Protein AF-A0A7C6RYB5-F1 (afdb_monomer_lite)

pLDDT: mean 78.11, std 18.79, range [30.89, 95.69]

Structure (mmCIF, N/CA/C/O backbone):
data_AF-A0A7C6RYB5-F1
#
_entry.id   AF-A0A7C6RYB5-F1
#
loop_
_atom_site.group_PDB
_atom_site.id
_atom_site.type_symbol
_atom_site.label_atom_id
_atom_site.label_alt_id
_atom_site.label_comp_id
_atom_site.label_asym_id
_atom_site.label_entity_id
_atom_site.label_seq_id
_atom_site.pdbx_PDB_ins_code
_atom_site.Cartn_x
_atom_site.Cartn_y
_atom_site.Cartn_z
_atom_site.occupancy
_atom_site.B_iso_or_equiv
_atom_site.auth_seq_id
_atom_site.auth_comp_id
_atom_site.auth_asym_id
_atom_site.auth_atom_id
_atom_site.pdbx_PDB_model_num
ATOM 1 N N . MET A 1 1 ? 25.009 -12.077 4.948 1.00 30.89 1 MET A N 1
ATOM 2 C CA . MET A 1 1 ? 23.646 -12.047 5.523 1.00 30.89 1 MET A CA 1
ATOM 3 C C . MET A 1 1 ? 23.271 -10.580 5.715 1.00 30.89 1 MET A C 1
ATOM 5 O O . MET A 1 1 ? 24.041 -9.876 6.350 1.00 30.89 1 MET A O 1
ATOM 9 N N . GLN A 1 2 ? 22.200 -10.083 5.089 1.00 34.78 2 GLN A N 1
ATOM 10 C CA . GLN A 1 2 ? 21.751 -8.686 5.232 1.00 34.78 2 GLN A CA 1
ATOM 11 C C . GLN A 1 2 ? 20.494 -8.657 6.107 1.00 34.78 2 GLN A C 1
ATOM 13 O O . GLN A 1 2 ? 19.520 -9.337 5.793 1.00 34.78 2 GLN A O 1
ATOM 18 N N . VAL A 1 3 ? 20.533 -7.894 7.200 1.00 36.97 3 VAL A N 1
ATOM 19 C CA . VAL A 1 3 ? 19.426 -7.734 8.153 1.00 36.97 3 VAL A CA 1
ATOM 20 C C . VAL A 1 3 ? 18.953 -6.286 8.076 1.00 36.97 3 VAL A C 1
ATOM 22 O O . VAL A 1 3 ? 19.712 -5.367 8.371 1.00 36.97 3 VAL A O 1
ATOM 25 N N . LEU A 1 4 ? 17.712 -6.079 7.633 1.00 40.47 4 LEU A N 1
ATOM 26 C CA . LEU A 1 4 ? 17.064 -4.769 7.627 1.00 40.47 4 LEU A CA 1
ATOM 27 C C . LEU A 1 4 ? 16.406 -4.564 8.997 1.00 40.47 4 LEU A C 1
ATOM 29 O O . LEU A 1 4 ? 15.357 -5.141 9.274 1.00 40.47 4 LEU A O 1
ATOM 33 N N . LEU A 1 5 ? 17.038 -3.771 9.861 1.00 45.19 5 LEU A N 1
ATOM 34 C CA . LEU A 1 5 ? 16.484 -3.400 11.164 1.00 45.19 5 LEU A CA 1
ATOM 35 C C . LEU A 1 5 ? 15.454 -2.280 10.973 1.00 45.19 5 LEU A C 1
ATOM 37 O O . LEU A 1 5 ? 15.789 -1.097 10.997 1.00 45.19 5 LEU A O 1
ATOM 41 N N . LEU A 1 6 ? 14.196 -2.657 10.744 1.00 49.31 6 LEU A N 1
ATOM 42 C CA . LEU A 1 6 ? 13.066 -1.743 10.897 1.00 49.31 6 LEU A CA 1
ATOM 43 C C . LEU A 1 6 ? 12.664 -1.702 12.384 1.00 49.31 6 LEU A C 1
ATOM 45 O O . LEU A 1 6 ? 12.737 -2.740 13.045 1.00 49.31 6 LEU A O 1
ATOM 49 N N . PRO A 1 7 ? 12.249 -0.543 12.930 1.00 40.84 7 PRO A N 1
ATOM 50 C CA . PRO A 1 7 ? 11.786 -0.435 14.313 1.00 40.84 7 PRO A CA 1
ATOM 51 C C . PRO A 1 7 ? 10.751 -1.521 14.637 1.00 40.84 7 PRO A C 1
ATOM 53 O O . PRO A 1 7 ? 9.803 -1.725 13.882 1.00 40.84 7 PRO A O 1
ATOM 56 N N . VAL A 1 8 ? 10.939 -2.218 15.758 1.00 46.00 8 VAL A N 1
ATOM 57 C CA . VAL A 1 8 ? 10.342 -3.527 16.112 1.00 46.00 8 VAL A CA 1
ATOM 58 C C . VAL A 1 8 ? 8.820 -3.488 16.390 1.00 46.00 8 VAL A C 1
ATOM 60 O O . VAL A 1 8 ? 8.247 -4.441 16.898 1.00 46.00 8 VAL A O 1
ATOM 63 N N . ASN A 1 9 ? 8.110 -2.433 15.984 1.00 46.25 9 ASN A N 1
ATOM 64 C CA . ASN A 1 9 ? 6.649 -2.358 16.106 1.00 46.25 9 ASN A CA 1
ATOM 65 C C . ASN A 1 9 ? 5.887 -2.889 14.872 1.00 46.25 9 ASN A C 1
ATOM 67 O O . ASN A 1 9 ? 4.664 -2.968 14.903 1.00 46.25 9 ASN A O 1
ATOM 71 N N . TYR A 1 10 ? 6.574 -3.307 13.802 1.00 48.56 10 TYR A N 1
ATOM 72 C CA . TYR A 1 10 ? 5.950 -3.803 12.561 1.00 48.56 10 TYR A CA 1
ATOM 73 C C . TYR A 1 10 ? 5.963 -5.337 12.466 1.00 48.56 10 TYR A C 1
ATOM 75 O O . TYR A 1 10 ? 6.373 -5.912 11.458 1.00 48.56 10 TYR A O 1
ATOM 83 N N . GLY A 1 11 ? 5.511 -6.008 13.532 1.00 43.22 11 GLY A N 1
ATOM 84 C CA . GLY A 1 11 ? 5.519 -7.471 13.723 1.00 43.22 11 GLY A CA 1
ATOM 85 C C . GLY A 1 11 ? 4.669 -8.302 12.749 1.00 43.22 11 GLY A C 1
ATOM 86 O O . GLY A 1 11 ? 4.448 -9.483 12.990 1.00 43.22 11 GLY A O 1
ATOM 87 N N . TYR A 1 12 ? 4.215 -7.716 11.643 1.00 46.03 12 TYR A N 1
ATOM 88 C CA . TYR A 1 12 ? 3.558 -8.423 10.546 1.00 46.03 12 TYR A CA 1
ATOM 89 C C . TYR A 1 12 ? 4.310 -8.215 9.231 1.00 46.03 12 TYR A C 1
ATOM 91 O O . TYR A 1 12 ? 3.724 -8.119 8.154 1.00 46.03 12 TYR A O 1
ATOM 99 N N . LEU A 1 13 ? 5.642 -8.140 9.289 1.00 48.31 13 LEU A N 1
ATOM 100 C CA . LEU A 1 13 ? 6.441 -8.350 8.095 1.00 48.31 13 LEU A CA 1
ATOM 101 C C . LEU A 1 13 ? 6.401 -9.844 7.731 1.00 48.31 13 LEU A C 1
ATOM 103 O O . LEU A 1 13 ? 7.348 -10.592 7.935 1.00 48.31 13 LEU A O 1
ATOM 107 N N . VAL A 1 14 ? 5.308 -10.200 7.046 1.00 50.41 14 VAL A N 1
ATOM 108 C CA . VAL A 1 14 ? 5.426 -10.824 5.730 1.00 50.41 14 VAL A CA 1
ATOM 109 C C . VAL A 1 14 ? 5.710 -12.338 5.772 1.00 50.41 14 VAL A C 1
ATOM 111 O O . VAL A 1 14 ? 6.819 -12.803 5.526 1.00 50.41 14 VAL A O 1
ATOM 114 N N . HIS A 1 15 ? 4.658 -13.135 5.992 1.00 48.75 15 HIS A N 1
ATOM 115 C CA . HIS A 1 15 ? 4.715 -14.593 5.799 1.00 48.75 15 HIS A CA 1
ATOM 116 C C . HIS A 1 15 ? 4.898 -14.983 4.309 1.00 48.75 15 HIS A C 1
ATOM 118 O O . HIS A 1 15 ? 5.425 -16.054 4.031 1.00 48.75 15 HIS A O 1
ATOM 124 N N . ASP A 1 16 ? 4.543 -14.112 3.345 1.00 58.06 16 ASP A N 1
ATOM 125 C CA . ASP A 1 16 ? 4.554 -14.449 1.899 1.00 58.06 16 ASP A CA 1
ATOM 126 C C . ASP A 1 16 ? 5.327 -13.466 0.981 1.00 58.06 16 ASP A C 1
ATOM 128 O O . ASP A 1 16 ? 5.240 -13.485 -0.243 1.00 58.06 16 ASP A O 1
ATOM 132 N N . LYS A 1 17 ? 6.115 -12.540 1.541 1.00 71.88 17 LYS A N 1
ATOM 133 C CA . LYS A 1 17 ? 6.891 -11.517 0.775 1.00 71.88 17 LYS A CA 1
ATOM 134 C C . LYS A 1 17 ? 6.075 -10.582 -0.118 1.00 71.88 17 LYS A C 1
ATOM 136 O O . LYS A 1 17 ? 6.665 -9.666 -0.694 1.00 71.88 17 LYS A O 1
ATOM 141 N N . SER A 1 18 ? 4.756 -10.746 -0.163 1.00 82.44 18 SER A N 1
ATOM 142 C CA . SER A 1 18 ? 3.835 -9.960 -0.965 1.00 82.44 18 SER A CA 1
ATOM 143 C C . SER A 1 18 ? 3.127 -8.876 -0.158 1.00 82.44 18 SER A C 1
ATOM 145 O O . SER A 1 18 ? 2.653 -9.143 0.946 1.00 82.44 18 SER A O 1
ATOM 147 N N . LEU A 1 19 ? 2.998 -7.681 -0.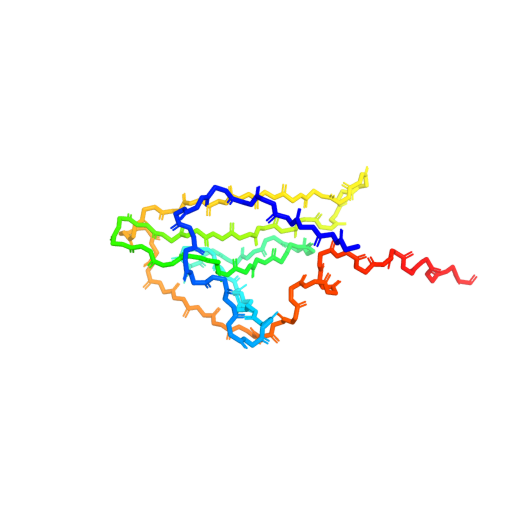733 1.00 87.81 19 LEU A N 1
ATOM 148 C CA . LEU A 1 19 ? 2.179 -6.598 -0.193 1.00 87.81 19 LEU A CA 1
ATOM 149 C C . LEU A 1 19 ? 1.059 -6.225 -1.173 1.00 87.81 19 LEU A C 1
ATOM 151 O O . LEU A 1 19 ? 1.295 -6.222 -2.385 1.00 87.81 19 LEU A O 1
ATOM 155 N N . PRO A 1 20 ? -0.141 -5.890 -0.669 1.00 92.00 20 PRO A N 1
ATOM 156 C CA . PRO A 1 20 ? -1.247 -5.435 -1.501 1.00 92.00 20 PRO A CA 1
ATOM 157 C C . PRO A 1 20 ? -0.943 -4.054 -2.093 1.00 92.00 20 PRO A C 1
ATOM 159 O O . PRO A 1 20 ? -0.726 -3.083 -1.363 1.00 92.00 20 PRO A O 1
ATOM 162 N N . ARG A 1 21 ? -0.941 -3.965 -3.423 1.00 94.12 21 ARG A N 1
ATOM 163 C CA . ARG A 1 21 ? -0.889 -2.709 -4.175 1.00 94.12 21 ARG A CA 1
ATOM 164 C C . ARG A 1 21 ? -2.279 -2.091 -4.209 1.00 94.12 21 ARG A C 1
ATOM 166 O O . ARG A 1 21 ? -3.248 -2.798 -4.476 1.00 94.12 21 ARG A O 1
ATOM 173 N N . VAL A 1 22 ? -2.377 -0.788 -3.969 1.00 95.19 22 VAL A N 1
ATOM 174 C CA . VAL A 1 22 ? -3.660 -0.077 -3.887 1.00 95.19 22 VAL A CA 1
ATOM 175 C C . VAL A 1 22 ? -3.836 0.933 -5.019 1.00 95.19 22 VAL A C 1
ATOM 177 O O . VAL A 1 22 ? -2.861 1.502 -5.510 1.00 95.19 22 VAL A O 1
ATOM 180 N N . ALA A 1 23 ? -5.085 1.160 -5.435 1.00 95.38 23 ALA A N 1
ATOM 181 C CA . ALA A 1 23 ? -5.434 2.157 -6.458 1.00 95.38 23 ALA A CA 1
ATOM 182 C C . ALA A 1 23 ? -5.442 3.605 -5.927 1.00 95.38 23 ALA A C 1
ATOM 184 O O . ALA A 1 23 ? -5.352 4.562 -6.698 1.00 95.38 23 ALA A O 1
ATOM 185 N N . SER A 1 24 ? -5.583 3.762 -4.611 1.00 9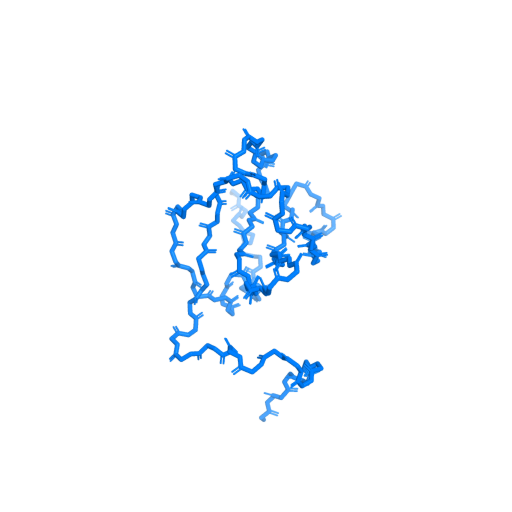5.69 24 SER A N 1
ATOM 186 C CA . SER A 1 24 ? -5.805 5.026 -3.911 1.00 95.69 24 SER A CA 1
ATOM 187 C C . SER A 1 24 ? -5.379 4.888 -2.444 1.00 95.69 24 SER A C 1
ATOM 189 O O . SER A 1 24 ? -5.335 3.773 -1.921 1.00 95.69 24 SER A O 1
ATOM 191 N N . LEU A 1 25 ? -5.054 6.007 -1.785 1.00 95.06 25 LEU A N 1
ATOM 192 C CA . LEU A 1 25 ? -4.709 6.028 -0.355 1.00 95.06 25 LEU A CA 1
ATOM 193 C C . LEU A 1 25 ? -5.938 6.254 0.543 1.00 95.06 25 LEU A C 1
ATOM 195 O O . LEU A 1 25 ? -6.051 5.639 1.602 1.00 95.06 25 LEU A O 1
ATOM 199 N N . ASP A 1 26 ? -6.844 7.134 0.118 1.00 93.38 26 ASP A N 1
ATOM 200 C CA . ASP A 1 26 ? -8.077 7.526 0.818 1.00 93.38 26 ASP A CA 1
ATOM 201 C C . ASP A 1 26 ? -9.306 6.721 0.345 1.00 93.38 26 ASP A C 1
ATOM 203 O O . ASP A 1 26 ? -10.351 6.717 0.999 1.00 93.38 26 ASP A O 1
ATOM 207 N N . GLY A 1 27 ? -9.186 6.020 -0.785 1.00 90.94 27 GLY A N 1
ATOM 208 C CA . GLY A 1 27 ? -10.266 5.269 -1.423 1.00 90.94 27 GLY A CA 1
ATOM 209 C C . GLY A 1 27 ? -11.135 6.097 -2.369 1.00 90.94 27 GLY A C 1
ATOM 210 O O . GLY A 1 27 ? -12.138 5.582 -2.862 1.00 90.94 27 GLY A O 1
ATOM 211 N N . SER A 1 28 ? -10.775 7.359 -2.616 1.00 90.50 28 SER A N 1
ATOM 212 C CA . SER A 1 28 ? -11.496 8.259 -3.527 1.00 90.50 28 SER A CA 1
ATOM 213 C C . SER A 1 28 ? -10.596 8.888 -4.579 1.00 90.50 28 SER A C 1
ATOM 215 O O . SER A 1 28 ? -10.973 8.958 -5.747 1.00 90.50 28 SER A O 1
ATOM 217 N N . THR A 1 29 ? -9.408 9.334 -4.183 1.00 92.88 29 THR A N 1
ATOM 218 C CA . THR A 1 29 ? -8.478 10.026 -5.068 1.00 92.88 29 THR A CA 1
ATOM 219 C C . THR A 1 29 ? -7.523 9.004 -5.683 1.00 92.88 29 THR A C 1
ATOM 221 O O . THR A 1 29 ? -6.777 8.356 -4.937 1.00 92.88 29 THR A O 1
ATOM 224 N N . PRO A 1 30 ? -7.522 8.812 -7.015 1.00 94.06 30 PRO A N 1
ATOM 225 C CA . PRO A 1 30 ? -6.591 7.894 -7.657 1.00 94.06 30 PRO A CA 1
ATOM 226 C C . PRO A 1 30 ? -5.150 8.392 -7.505 1.00 94.06 30 PRO A C 1
ATOM 228 O O . PRO A 1 30 ? -4.890 9.597 -7.448 1.00 94.06 30 PRO A O 1
ATOM 231 N N . LEU A 1 31 ? -4.197 7.460 -7.450 1.00 93.38 31 LEU A N 1
ATOM 232 C CA . LEU A 1 31 ? -2.776 7.808 -7.412 1.00 93.38 31 LEU A CA 1
ATOM 233 C C . LEU A 1 31 ? -2.361 8.576 -8.676 1.00 93.38 31 LEU A C 1
ATOM 235 O O . LEU A 1 31 ? -2.829 8.294 -9.780 1.00 93.38 31 LEU A O 1
ATOM 239 N N . ALA A 1 32 ? -1.432 9.521 -8.517 1.00 91.62 32 ALA A N 1
ATOM 240 C CA . ALA A 1 32 ? -0.864 10.247 -9.647 1.00 91.62 32 ALA A CA 1
ATOM 241 C C . ALA A 1 32 ? -0.188 9.281 -10.647 1.00 91.62 32 ALA A C 1
ATOM 243 O O . ALA A 1 32 ? 0.390 8.271 -10.226 1.00 91.62 32 ALA A O 1
ATOM 244 N N . PRO A 1 33 ? -0.188 9.583 -11.960 1.00 89.31 33 PRO A N 1
ATOM 245 C CA . PRO A 1 33 ? 0.449 8.729 -12.958 1.00 89.31 33 PRO A CA 1
ATOM 246 C C . PRO A 1 33 ? 1.907 8.404 -12.605 1.00 89.31 33 PRO A C 1
ATOM 248 O O . PRO A 1 33 ? 2.659 9.259 -12.146 1.00 89.31 33 PRO A O 1
ATOM 251 N N . GLY A 1 34 ? 2.321 7.150 -12.791 1.00 89.38 34 GLY A N 1
ATOM 252 C CA . GLY A 1 34 ? 3.676 6.704 -12.436 1.00 89.38 34 GLY A CA 1
ATOM 253 C C . GLY A 1 34 ? 3.952 6.601 -10.928 1.00 89.38 34 GLY A C 1
ATOM 254 O O . GLY A 1 34 ? 5.100 6.359 -10.540 1.00 89.38 34 GLY A O 1
ATOM 255 N N . THR A 1 35 ? 2.924 6.758 -10.089 1.00 91.94 35 THR A N 1
ATOM 256 C CA . THR A 1 35 ? 2.978 6.479 -8.653 1.00 91.94 35 THR A CA 1
ATOM 257 C C . THR A 1 35 ? 2.340 5.129 -8.355 1.00 91.94 35 THR A C 1
ATOM 259 O O . THR A 1 35 ? 1.267 4.803 -8.853 1.00 91.94 35 THR A O 1
ATOM 262 N N . GLU A 1 36 ? 3.006 4.343 -7.521 1.00 94.12 36 GLU A N 1
ATOM 263 C CA . GLU A 1 36 ? 2.505 3.076 -6.997 1.00 94.12 36 GLU A CA 1
ATOM 264 C C . GLU A 1 36 ? 2.462 3.165 -5.473 1.00 94.12 36 GLU A C 1
ATOM 266 O O . GLU A 1 36 ? 3.333 3.794 -4.866 1.00 94.12 36 GLU A O 1
ATOM 271 N N . ALA A 1 37 ? 1.473 2.527 -4.852 1.00 94.31 37 ALA A N 1
ATOM 272 C CA . ALA A 1 37 ? 1.389 2.451 -3.404 1.00 94.31 37 ALA A CA 1
ATOM 273 C C . ALA A 1 37 ? 1.054 1.037 -2.934 1.00 94.31 37 ALA A C 1
ATOM 275 O O . ALA A 1 37 ? 0.281 0.326 -3.577 1.00 94.31 37 ALA A O 1
ATOM 276 N N . TRP A 1 38 ? 1.615 0.657 -1.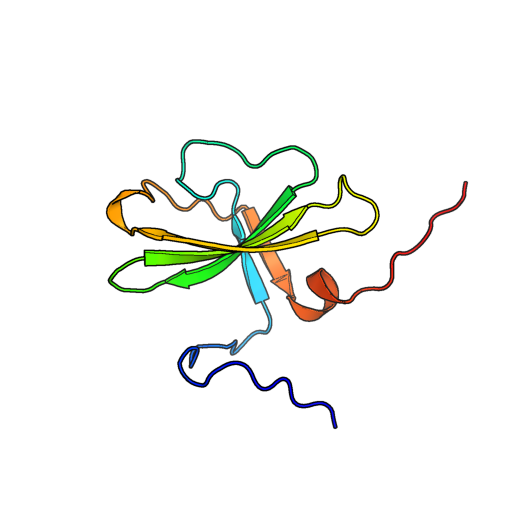789 1.00 93.81 38 TRP A N 1
ATOM 277 C CA . TRP A 1 38 ? 1.363 -0.615 -1.120 1.00 93.81 38 TRP A CA 1
ATOM 278 C C . TRP A 1 38 ? 0.919 -0.368 0.313 1.00 93.81 38 TRP A C 1
ATOM 280 O O . TRP A 1 38 ? 1.567 0.401 1.022 1.00 93.81 38 TRP A O 1
ATOM 290 N N . LEU A 1 39 ? -0.148 -1.030 0.757 1.00 91.81 39 LEU A N 1
ATOM 291 C CA . LEU A 1 39 ? -0.553 -1.007 2.163 1.00 91.81 39 LEU A CA 1
ATOM 292 C C . LEU A 1 39 ? 0.404 -1.902 2.960 1.00 91.81 39 LEU A C 1
ATOM 294 O O . LEU A 1 39 ? 0.508 -3.100 2.697 1.00 91.81 39 LEU A O 1
ATOM 298 N N . ILE A 1 40 ? 1.120 -1.305 3.914 1.00 87.94 40 ILE A N 1
ATOM 299 C CA . ILE A 1 40 ? 2.159 -1.990 4.698 1.00 87.94 40 ILE A CA 1
ATOM 300 C C . ILE A 1 40 ? 1.765 -2.187 6.162 1.00 87.94 40 ILE A C 1
ATOM 302 O O . ILE A 1 40 ? 2.365 -3.006 6.854 1.00 87.94 40 ILE A O 1
ATOM 306 N N . TRP A 1 41 ? 0.773 -1.431 6.638 1.00 86.44 41 TRP A N 1
ATOM 307 C CA . TRP A 1 41 ? 0.274 -1.525 8.003 1.00 86.44 41 TRP A CA 1
ATOM 308 C C . TRP A 1 41 ? -1.184 -1.081 8.091 1.00 86.44 41 TRP A C 1
ATOM 310 O O . TRP A 1 41 ? -1.547 -0.018 7.587 1.00 86.44 41 TRP A O 1
ATOM 320 N N . GLN A 1 42 ? -1.992 -1.871 8.795 1.00 87.06 42 GLN A N 1
ATOM 321 C CA . GLN A 1 42 ? -3.364 -1.541 9.161 1.00 87.06 42 GLN A CA 1
ATOM 322 C C . GLN A 1 42 ? -3.468 -1.513 10.686 1.00 87.06 42 GLN A C 1
ATOM 324 O O . GLN A 1 42 ? -3.597 -2.545 11.340 1.00 87.06 42 GLN A O 1
ATOM 329 N N . GLY A 1 43 ? -3.398 -0.313 11.251 1.00 83.56 43 GLY A N 1
ATOM 330 C CA . GLY A 1 43 ? -3.546 -0.080 12.678 1.00 83.56 43 GLY A CA 1
ATOM 331 C C . GLY A 1 43 ? -4.979 0.266 13.072 1.00 83.56 43 GLY A C 1
ATOM 332 O O . GLY A 1 43 ? -5.862 0.495 12.237 1.00 83.56 43 GLY A O 1
ATOM 333 N N . LYS A 1 44 ? -5.195 0.353 14.386 1.00 85.19 44 LYS A N 1
ATOM 334 C CA . LYS A 1 44 ? -6.437 0.889 14.954 1.00 85.19 44 LYS A CA 1
ATOM 335 C C . LYS A 1 44 ? -6.622 2.368 14.595 1.00 85.19 44 LYS A C 1
ATOM 337 O O . LYS A 1 44 ? -7.702 2.752 14.168 1.00 85.19 44 LYS A O 1
ATOM 342 N N . GLU A 1 45 ? -5.547 3.146 14.698 1.00 86.56 45 GLU A N 1
ATOM 343 C CA . GLU A 1 45 ? -5.572 4.605 14.522 1.00 86.56 45 GLU A CA 1
ATOM 344 C C . GLU A 1 45 ? -5.338 5.054 13.071 1.00 86.56 45 GLU A C 1
ATOM 346 O O . GLU A 1 45 ? -5.699 6.166 12.692 1.00 86.56 45 GLU A O 1
ATOM 351 N N . GLY A 1 46 ? -4.757 4.202 12.223 1.00 89.75 46 GLY A N 1
ATOM 352 C CA . GLY A 1 46 ? -4.419 4.606 10.863 1.00 89.75 46 GLY A CA 1
ATOM 353 C C . GLY A 1 46 ? -3.920 3.491 9.959 1.00 89.75 46 GLY A C 1
ATOM 354 O O . GLY A 1 46 ? -3.617 2.379 10.397 1.00 89.75 46 GLY A O 1
ATOM 355 N N . MET A 1 47 ? -3.838 3.828 8.677 1.00 92.50 47 MET A N 1
ATOM 356 C CA . MET A 1 47 ? -3.322 2.992 7.599 1.00 92.50 47 MET A CA 1
ATOM 357 C C . MET A 1 47 ? -2.004 3.581 7.115 1.00 92.50 47 MET A C 1
ATOM 359 O O . MET A 1 47 ? -1.949 4.771 6.805 1.00 92.50 47 MET A O 1
ATOM 363 N N . THR A 1 48 ? -0.956 2.766 7.016 1.00 91.38 48 THR A N 1
ATOM 364 C CA . THR A 1 48 ? 0.332 3.208 6.471 1.00 91.38 48 THR A CA 1
ATOM 365 C C . THR A 1 48 ? 0.592 2.554 5.131 1.00 91.38 48 THR A C 1
ATOM 367 O O . THR A 1 48 ? 0.511 1.332 4.978 1.00 91.38 48 THR A O 1
ATOM 370 N N . TYR A 1 49 ? 0.977 3.388 4.177 1.00 92.56 49 TYR A N 1
ATOM 371 C CA . TYR A 1 49 ? 1.296 3.016 2.818 1.00 92.56 49 TYR A CA 1
ATOM 372 C C . TYR A 1 49 ? 2.752 3.337 2.510 1.00 92.56 49 TYR A C 1
ATOM 374 O O . TYR A 1 49 ? 3.278 4.382 2.893 1.00 92.56 49 TYR A O 1
ATOM 382 N N . LEU A 1 50 ? 3.392 2.452 1.762 1.00 91.25 50 LEU A N 1
ATOM 383 C CA . LEU A 1 50 ? 4.632 2.743 1.068 1.00 91.25 50 LEU A CA 1
ATOM 384 C C . LEU A 1 50 ? 4.273 3.284 -0.309 1.00 91.25 50 LEU A C 1
ATOM 386 O O . LEU A 1 50 ? 3.659 2.573 -1.097 1.00 91.25 50 LEU A O 1
ATOM 390 N N . VAL A 1 51 ? 4.678 4.512 -0.604 1.00 92.19 51 VAL A N 1
ATOM 391 C CA . VAL A 1 51 ? 4.424 5.176 -1.882 1.00 92.19 51 VAL A CA 1
ATOM 392 C C . VAL A 1 51 ? 5.734 5.296 -2.646 1.00 92.19 51 VAL A C 1
ATOM 394 O O . VAL A 1 51 ? 6.760 5.703 -2.099 1.00 92.19 51 VAL A O 1
ATOM 397 N N . ARG A 1 52 ? 5.713 4.936 -3.928 1.00 90.62 52 ARG A N 1
ATOM 398 C CA . ARG A 1 52 ? 6.842 5.079 -4.845 1.00 90.62 52 ARG A CA 1
ATOM 399 C C . ARG A 1 52 ? 6.423 5.927 -6.029 1.00 90.62 52 ARG A C 1
ATOM 401 O O . ARG A 1 52 ? 5.571 5.512 -6.806 1.00 90.62 52 ARG A O 1
ATOM 408 N N . ASN A 1 53 ? 7.091 7.058 -6.213 1.00 89.75 53 ASN A N 1
ATOM 409 C CA . ASN A 1 53 ? 6.921 7.890 -7.395 1.00 89.75 53 ASN A CA 1
ATOM 410 C C . ASN A 1 53 ? 8.085 7.641 -8.369 1.00 89.75 53 ASN A C 1
ATOM 412 O O . ASN A 1 53 ? 9.260 7.809 -8.025 1.00 89.75 53 ASN A O 1
ATOM 416 N N . ARG A 1 54 ? 7.758 7.204 -9.590 1.00 83.25 54 ARG A N 1
ATOM 417 C CA . ARG A 1 54 ? 8.733 6.925 -10.655 1.00 83.25 54 ARG A CA 1
ATOM 418 C C . ARG A 1 54 ? 8.909 8.073 -11.653 1.00 83.25 54 ARG A C 1
ATOM 420 O O . ARG A 1 54 ? 9.806 7.973 -12.483 1.00 83.25 54 ARG A O 1
ATOM 427 N N . GLN A 1 55 ? 8.106 9.137 -11.581 1.00 79.12 55 GLN A N 1
ATOM 428 C CA . GLN A 1 55 ? 8.210 10.288 -12.488 1.00 79.12 55 GLN A CA 1
ATOM 429 C C . GLN A 1 55 ? 9.464 11.144 -12.230 1.00 79.12 55 GLN A C 1
ATOM 431 O O . GLN A 1 55 ? 9.919 11.839 -13.132 1.00 79.12 55 GLN A O 1
ATOM 436 N N . GLY A 1 56 ? 10.063 11.067 -11.036 1.00 66.31 56 GLY A N 1
ATOM 437 C CA . GLY A 1 56 ? 11.330 11.733 -10.714 1.00 66.31 56 GLY A CA 1
ATOM 438 C C . GLY A 1 56 ? 12.570 10.885 -11.027 1.00 66.31 56 GLY A C 1
ATOM 439 O O . GLY A 1 56 ? 12.576 9.660 -10.862 1.00 66.31 56 GLY A O 1
ATOM 440 N N . SER A 1 57 ? 13.667 11.537 -11.430 1.00 68.25 57 SER A N 1
ATOM 441 C CA . SER A 1 57 ? 15.009 10.944 -11.381 1.00 68.25 57 SER A CA 1
ATOM 442 C C . SER A 1 57 ? 15.840 11.657 -10.307 1.00 68.25 57 SER A C 1
ATOM 444 O O . SER A 1 57 ? 16.194 12.814 -10.517 1.00 68.25 57 SER A O 1
ATOM 446 N N . PRO A 1 58 ? 16.171 11.001 -9.177 1.00 74.12 58 PRO A N 1
ATOM 447 C CA . PRO A 1 58 ? 15.894 9.604 -8.828 1.00 74.12 58 PRO A CA 1
ATOM 448 C C . PRO A 1 58 ? 14.429 9.350 -8.432 1.00 74.12 58 PRO A C 1
ATOM 450 O O . PRO A 1 58 ? 13.710 10.257 -8.026 1.00 74.12 58 PRO A O 1
ATOM 453 N N . ALA A 1 59 ? 13.996 8.090 -8.539 1.00 76.19 59 ALA A N 1
ATOM 454 C CA . ALA A 1 59 ? 12.673 7.684 -8.071 1.00 76.19 59 ALA A CA 1
ATOM 455 C C . ALA A 1 59 ? 12.602 7.858 -6.549 1.00 76.19 59 ALA A C 1
ATOM 457 O O . ALA A 1 59 ? 13.507 7.409 -5.840 1.00 76.19 59 ALA A O 1
ATOM 458 N N . THR A 1 60 ? 11.530 8.467 -6.053 1.00 85.75 60 THR A N 1
ATOM 459 C CA . THR A 1 60 ? 11.358 8.737 -4.625 1.00 85.75 60 THR A CA 1
ATOM 460 C C . THR A 1 60 ? 10.481 7.677 -3.972 1.00 85.75 60 THR A C 1
ATOM 462 O O . THR A 1 60 ? 9.641 7.036 -4.614 1.00 85.75 60 THR A O 1
ATOM 465 N N . LYS A 1 61 ? 10.725 7.453 -2.681 1.00 88.00 61 LYS A N 1
ATOM 466 C CA . LYS A 1 61 ? 9.960 6.540 -1.833 1.00 88.00 61 LYS A CA 1
ATOM 467 C C . LYS A 1 61 ? 9.579 7.283 -0.561 1.00 88.00 61 LYS A C 1
ATOM 469 O O . LYS A 1 61 ? 10.432 7.952 0.018 1.00 88.00 61 LYS A O 1
ATOM 474 N N . SER A 1 62 ? 8.338 7.146 -0.125 1.00 89.06 62 SER A N 1
ATOM 475 C CA . SER A 1 62 ? 7.844 7.741 1.115 1.00 89.06 62 SER A CA 1
ATOM 476 C C . SER A 1 62 ? 6.931 6.771 1.856 1.00 89.06 62 SER A C 1
ATOM 478 O O . SER A 1 62 ? 6.312 5.891 1.259 1.00 89.06 62 SER A O 1
ATOM 480 N N . LEU A 1 63 ? 6.869 6.929 3.177 1.00 90.62 63 LEU A N 1
ATOM 481 C CA . LEU A 1 63 ? 5.851 6.303 4.009 1.00 90.62 63 LEU A CA 1
ATOM 482 C C . LEU A 1 63 ? 4.779 7.346 4.297 1.00 90.62 63 LEU A C 1
ATOM 484 O O . LEU A 1 63 ? 5.092 8.440 4.761 1.00 90.62 63 LEU A O 1
ATOM 488 N N . VAL A 1 64 ? 3.531 7.008 3.999 1.00 91.81 64 VAL A N 1
ATOM 489 C CA . VAL A 1 64 ? 2.380 7.885 4.202 1.00 91.81 64 VAL A CA 1
ATOM 490 C C . VAL A 1 64 ? 1.419 7.183 5.140 1.00 91.81 64 VAL A C 1
ATOM 492 O O . VAL A 1 64 ? 0.935 6.100 4.823 1.00 91.81 64 VAL A O 1
ATOM 495 N N . THR A 1 65 ? 1.140 7.796 6.286 1.00 92.56 65 THR A N 1
ATOM 496 C CA . THR A 1 65 ? 0.128 7.308 7.223 1.00 92.56 65 THR A CA 1
ATOM 497 C C . THR A 1 65 ? -1.087 8.211 7.146 1.00 92.56 65 THR A C 1
ATOM 499 O O . THR A 1 65 ? -0.967 9.418 7.341 1.00 92.56 65 THR A O 1
ATOM 502 N N . LEU A 1 66 ? -2.245 7.616 6.885 1.00 94.38 66 LEU A N 1
ATOM 503 C CA . LEU A 1 66 ? -3.530 8.292 6.969 1.00 94.38 66 LEU A CA 1
ATOM 504 C C . LEU A 1 66 ? -4.268 7.836 8.231 1.00 94.38 66 LEU A C 1
ATOM 506 O O . LEU A 1 66 ? -4.279 6.633 8.520 1.00 94.38 66 LEU A O 1
ATOM 510 N N . PRO A 1 67 ? -4.901 8.761 8.971 1.00 95.12 67 PRO A N 1
ATOM 511 C CA . PRO A 1 67 ? -5.896 8.426 9.978 1.00 95.12 67 PRO A CA 1
ATOM 512 C C . PRO A 1 67 ? -6.969 7.487 9.419 1.00 95.12 67 PRO A C 1
ATOM 514 O O . PRO A 1 67 ? -7.340 7.564 8.244 1.00 95.12 67 PRO A O 1
ATOM 517 N N . ARG A 1 68 ? -7.453 6.557 10.246 1.00 90.06 68 ARG A N 1
ATOM 518 C CA . ARG A 1 68 ? -8.352 5.487 9.786 1.00 90.06 68 ARG A CA 1
ATOM 519 C C . ARG A 1 68 ? -9.680 6.014 9.233 1.00 90.06 68 ARG A C 1
ATOM 521 O O . ARG A 1 68 ? -10.226 5.418 8.313 1.00 90.06 68 ARG A O 1
ATOM 528 N N . ASP A 1 69 ? -10.175 7.119 9.772 1.00 93.44 69 ASP A N 1
ATOM 529 C CA . ASP A 1 69 ? -11.392 7.814 9.341 1.00 93.44 69 ASP A CA 1
ATOM 530 C C . ASP A 1 69 ? -11.254 8.509 7.974 1.00 93.44 69 ASP A C 1
ATOM 532 O O . ASP A 1 69 ? -12.253 8.743 7.295 1.00 93.44 69 ASP A O 1
ATOM 536 N N . GLN A 1 70 ? -10.027 8.785 7.530 1.00 93.88 70 GLN A N 1
ATOM 537 C CA . GLN A 1 70 ? -9.749 9.354 6.208 1.00 93.88 70 GLN A CA 1
ATOM 538 C C . GLN A 1 70 ? -9.679 8.292 5.104 1.00 93.88 70 GLN A C 1
ATOM 540 O O . GLN A 1 70 ? -9.710 8.634 3.922 1.00 93.88 70 GLN A O 1
ATOM 545 N N . VAL A 1 71 ? -9.610 7.007 5.464 1.00 92.25 71 VAL A N 1
ATOM 546 C CA . VAL A 1 71 ? -9.587 5.896 4.507 1.00 92.25 71 VAL A CA 1
ATOM 547 C C . VAL A 1 71 ? -10.994 5.331 4.362 1.00 92.25 71 VAL A C 1
ATOM 549 O O . VAL A 1 71 ? -11.437 4.489 5.140 1.00 92.25 71 VAL A O 1
ATOM 552 N N . LYS A 1 72 ? -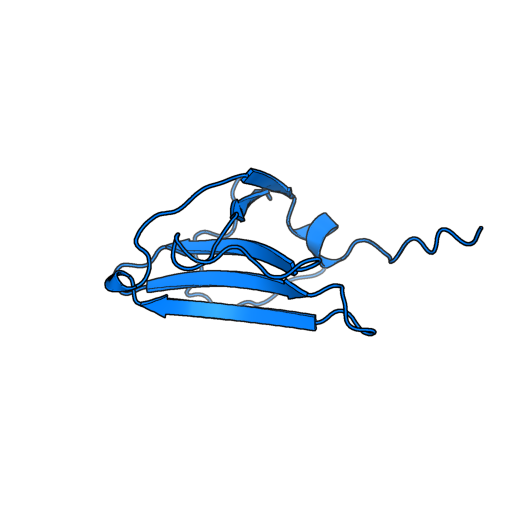11.705 5.789 3.332 1.00 91.88 72 LYS A N 1
ATOM 553 C CA . LYS A 1 72 ? -13.097 5.397 3.069 1.00 91.88 72 LYS A CA 1
ATOM 554 C C . LYS A 1 72 ? -13.201 3.992 2.490 1.00 91.88 72 LYS A C 1
ATOM 556 O O . LYS A 1 72 ? -14.161 3.274 2.760 1.00 91.88 72 LYS A O 1
ATOM 561 N N . ARG A 1 73 ? -12.228 3.611 1.661 1.00 91.75 73 ARG A N 1
ATOM 562 C CA . ARG A 1 73 ? -12.193 2.325 0.962 1.00 91.75 73 ARG A CA 1
ATOM 563 C C . ARG A 1 73 ? -10.755 1.924 0.667 1.00 91.75 73 ARG A C 1
ATOM 565 O O . ARG A 1 73 ? -9.919 2.769 0.374 1.00 91.75 73 ARG A O 1
ATOM 572 N N . ILE A 1 74 ? -10.495 0.621 0.686 1.00 92.38 74 ILE A N 1
ATOM 573 C CA . ILE A 1 74 ? -9.252 0.045 0.174 1.00 92.38 74 ILE A CA 1
ATOM 574 C C . ILE A 1 74 ? -9.604 -0.762 -1.072 1.00 92.38 74 ILE A C 1
ATOM 576 O O . ILE A 1 74 ? -10.411 -1.688 -1.013 1.00 92.38 74 ILE A O 1
ATOM 580 N N . GLU A 1 75 ? -9.004 -0.396 -2.199 1.00 94.81 75 GLU A N 1
ATOM 581 C CA . GLU A 1 75 ? -9.103 -1.142 -3.449 1.00 94.81 75 GLU A CA 1
ATOM 582 C C . GLU A 1 75 ? -7.731 -1.709 -3.792 1.00 94.81 75 GLU A C 1
ATOM 584 O O . GLU A 1 75 ? -6.787 -0.959 -4.056 1.00 94.81 75 GLU A O 1
ATOM 589 N N . ILE A 1 76 ? -7.627 -3.037 -3.741 1.00 93.81 76 ILE A N 1
ATOM 590 C CA . ILE A 1 76 ? -6.394 -3.771 -4.013 1.00 93.81 76 ILE A CA 1
ATOM 591 C C . ILE A 1 76 ? -6.368 -4.127 -5.496 1.00 93.81 76 ILE A C 1
ATOM 593 O O . ILE A 1 76 ? -7.269 -4.796 -5.992 1.00 93.81 76 ILE A O 1
ATOM 597 N N . THR A 1 77 ? -5.320 -3.698 -6.191 1.00 94.50 77 THR A N 1
ATOM 598 C CA . THR A 1 77 ? -5.148 -3.924 -7.632 1.00 94.50 77 THR A CA 1
ATOM 599 C C . THR A 1 77 ? -4.230 -5.101 -7.936 1.00 94.50 77 THR A C 1
ATOM 601 O O . THR A 1 77 ? -4.351 -5.714 -8.992 1.00 94.50 77 THR A O 1
ATOM 604 N N . ALA A 1 78 ? -3.312 -5.429 -7.025 1.00 91.75 78 ALA A N 1
ATOM 605 C CA . ALA A 1 78 ? -2.385 -6.548 -7.158 1.00 91.75 78 ALA A CA 1
ATOM 606 C C . ALA A 1 78 ? -1.765 -6.926 -5.804 1.00 91.75 78 ALA A C 1
ATOM 608 O O . ALA A 1 78 ? -1.871 -6.183 -4.830 1.00 91.75 78 ALA A O 1
ATOM 609 N N . TYR A 1 79 ? -1.044 -8.046 -5.771 1.00 90.31 79 TYR A N 1
ATOM 610 C CA . TYR A 1 79 ? -0.133 -8.407 -4.685 1.00 90.31 79 TYR A CA 1
ATOM 611 C C . TYR A 1 79 ? 1.285 -8.515 -5.240 1.00 90.31 79 TYR A C 1
ATOM 613 O O . TYR A 1 79 ? 1.555 -9.349 -6.102 1.00 90.31 79 TYR A O 1
ATOM 621 N N . ASP A 1 80 ? 2.204 -7.688 -4.743 1.00 88.75 80 ASP A N 1
ATOM 622 C CA . ASP A 1 80 ? 3.576 -7.641 -5.249 1.00 88.75 80 ASP A CA 1
ATOM 623 C C . ASP A 1 80 ? 4.584 -8.151 -4.249 1.00 88.75 80 ASP A C 1
ATOM 625 O O . ASP A 1 80 ? 4.578 -7.749 -3.087 1.00 88.75 80 ASP A O 1
ATOM 629 N N . ARG A 1 81 ? 5.565 -8.907 -4.743 1.00 85.25 81 ARG A N 1
ATOM 630 C CA . ARG A 1 81 ? 6.776 -9.193 -3.976 1.00 85.25 81 ARG A CA 1
ATOM 631 C C . ARG A 1 81 ? 7.546 -7.897 -3.733 1.00 85.25 81 ARG A C 1
ATOM 633 O O . ARG A 1 81 ? 8.097 -7.306 -4.664 1.00 85.25 81 ARG A O 1
ATOM 640 N N . ILE A 1 82 ? 7.626 -7.477 -2.474 1.00 77.12 82 ILE A N 1
ATOM 641 C CA . ILE A 1 82 ? 8.089 -6.124 -2.153 1.00 77.12 82 ILE A CA 1
ATOM 642 C C . ILE A 1 82 ? 9.587 -5.920 -2.410 1.00 77.12 82 ILE A C 1
ATOM 644 O O . ILE A 1 82 ? 10.007 -4.840 -2.814 1.00 77.12 82 ILE A O 1
ATOM 648 N N . PHE A 1 83 ? 10.404 -6.965 -2.250 1.00 76.88 83 PHE A N 1
ATOM 649 C CA . PHE A 1 83 ? 11.846 -6.873 -2.494 1.00 76.88 83 PHE A CA 1
ATOM 650 C C . PHE A 1 83 ? 12.172 -6.560 -3.967 1.00 76.88 83 PHE A C 1
ATOM 652 O O . PHE A 1 83 ? 12.830 -5.547 -4.211 1.00 76.88 83 PHE A O 1
ATOM 659 N N . PRO A 1 84 ? 11.680 -7.327 -4.964 1.00 76.19 84 PRO A N 1
ATOM 660 C CA . PRO A 1 84 ? 11.793 -6.935 -6.368 1.00 76.19 84 PRO A CA 1
ATOM 661 C C . PRO A 1 84 ? 11.192 -5.555 -6.651 1.00 76.19 84 PRO A C 1
ATOM 663 O O . PRO A 1 84 ? 11.829 -4.733 -7.305 1.00 76.19 84 PRO A O 1
ATOM 666 N N . ALA A 1 85 ? 10.006 -5.257 -6.108 1.00 73.00 85 ALA A N 1
ATOM 667 C CA . ALA A 1 85 ? 9.356 -3.971 -6.336 1.00 73.00 85 ALA A CA 1
ATOM 668 C C . ALA A 1 85 ? 10.202 -2.787 -5.838 1.00 73.00 85 ALA A C 1
ATOM 670 O O . ALA A 1 85 ? 10.200 -1.730 -6.461 1.00 73.00 85 ALA A O 1
ATOM 671 N N . LEU A 1 86 ? 10.965 -2.945 -4.754 1.00 73.12 86 LEU A N 1
ATOM 672 C CA . LEU A 1 86 ? 11.769 -1.872 -4.172 1.00 73.12 86 LEU A CA 1
ATOM 673 C C . LEU A 1 86 ? 13.205 -1.801 -4.688 1.00 73.12 86 LEU A C 1
ATOM 675 O O . LEU A 1 86 ? 13.750 -0.695 -4.761 1.00 73.12 86 LEU A O 1
ATOM 679 N N . PHE A 1 87 ? 13.820 -2.941 -4.991 1.00 72.50 87 PHE A N 1
ATOM 680 C CA . PHE A 1 87 ? 15.268 -3.052 -5.181 1.00 72.50 87 PHE A CA 1
ATOM 681 C C . PHE A 1 87 ? 15.675 -3.628 -6.537 1.00 72.50 87 PHE A C 1
ATOM 683 O O . PHE A 1 87 ? 16.873 -3.717 -6.798 1.00 72.50 87 PHE A O 1
ATOM 690 N N . ALA A 1 88 ? 14.727 -4.001 -7.409 1.00 68.81 88 ALA A N 1
ATOM 691 C CA . ALA A 1 88 ? 15.081 -4.415 -8.761 1.00 68.81 88 ALA A CA 1
ATOM 692 C C . ALA A 1 88 ? 15.902 -3.307 -9.453 1.00 68.81 88 ALA A C 1
ATOM 694 O O . ALA A 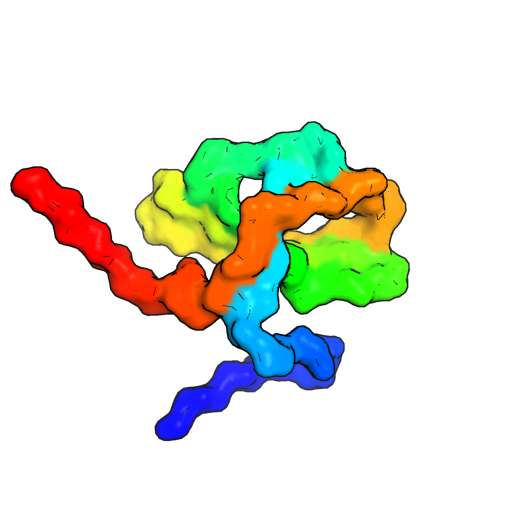1 88 ? 15.515 -2.129 -9.384 1.00 68.81 88 ALA A O 1
ATOM 695 N N . PRO A 1 89 ? 17.027 -3.664 -10.106 1.00 60.62 89 PRO A N 1
ATOM 696 C CA . PRO A 1 89 ? 17.821 -2.719 -10.872 1.00 60.62 89 PRO A CA 1
ATOM 697 C C . PRO A 1 89 ? 16.938 -1.981 -11.877 1.00 60.62 89 PRO A C 1
ATOM 699 O O . PRO A 1 89 ? 16.026 -2.566 -12.462 1.00 60.62 89 PRO A O 1
ATOM 702 N N . ARG A 1 90 ? 17.210 -0.691 -12.103 1.00 59.22 90 ARG A N 1
ATOM 703 C CA . ARG A 1 90 ? 16.637 0.019 -13.251 1.00 59.22 90 ARG A CA 1
ATOM 704 C C . ARG A 1 90 ? 17.168 -0.668 -14.507 1.00 59.22 90 ARG A C 1
ATOM 706 O O . ARG A 1 90 ? 18.288 -0.378 -14.919 1.00 59.22 90 ARG A O 1
ATOM 713 N N . THR A 1 91 ? 16.397 -1.566 -15.112 1.00 55.34 91 THR A N 1
ATOM 714 C CA . THR A 1 91 ? 16.702 -2.046 -16.457 1.00 55.34 91 THR A CA 1
ATOM 715 C C . THR A 1 91 ? 16.540 -0.841 -17.377 1.00 55.34 91 THR A C 1
ATOM 717 O O . THR A 1 91 ? 15.422 -0.439 -17.696 1.00 55.34 91 THR A O 1
ATOM 720 N N . ARG A 1 92 ? 17.652 -0.179 -17.722 1.00 48.94 92 ARG A N 1
ATOM 721 C CA . ARG A 1 92 ? 17.667 0.763 -18.842 1.00 48.94 92 ARG A CA 1
ATOM 722 C C . ARG A 1 92 ? 17.442 -0.082 -20.084 1.00 48.94 92 ARG A C 1
ATOM 724 O O . ARG A 1 92 ? 18.364 -0.734 -20.558 1.00 48.94 92 ARG A O 1
ATOM 731 N N . ILE A 1 93 ? 16.207 -0.109 -20.558 1.00 53.06 93 ILE A N 1
ATOM 732 C CA . ILE A 1 93 ? 15.926 -0.504 -21.930 1.00 53.06 93 ILE A CA 1
ATOM 733 C C . ILE A 1 93 ? 16.299 0.731 -22.749 1.00 53.06 93 ILE A C 1
ATOM 735 O O . ILE A 1 93 ? 15.541 1.697 -22.808 1.00 53.06 93 ILE A O 1
ATOM 739 N N . THR A 1 94 ? 17.544 0.774 -23.211 1.00 49.81 94 THR A N 1
ATOM 740 C CA . THR A 1 94 ? 17.968 1.745 -24.221 1.00 49.81 94 THR A CA 1
ATOM 741 C C . THR A 1 94 ? 17.401 1.256 -25.561 1.00 49.81 94 THR A C 1
ATOM 743 O O . THR A 1 94 ? 17.484 0.048 -25.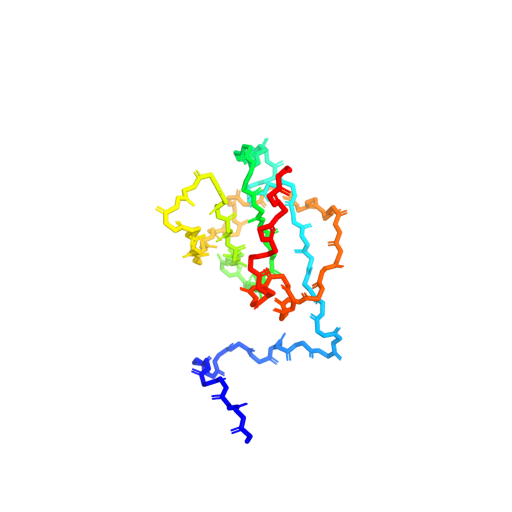796 1.00 49.81 94 THR A O 1
ATOM 746 N N . PRO A 1 95 ? 16.774 2.128 -26.372 1.00 54.88 95 PRO A N 1
ATOM 747 C CA . PRO A 1 95 ? 16.283 1.770 -27.703 1.00 54.88 95 PRO A CA 1
ATOM 748 C C . PRO A 1 95 ? 17.410 1.340 -28.647 1.00 54.88 95 PRO A C 1
ATOM 750 O O . PRO A 1 95 ? 18.566 1.775 -28.426 1.00 54.88 95 PRO A O 1
#

Radius of gyration: 14.35 Å; chains: 1; bounding box: 37×26×44 Å

Foldseek 3Di:
DDDDDDPPPQVPPDPPLKFFKWQDQQQPDGDDPQKIKTFRDDDPQWTKIWIWHVPDVVIDIDIDIDGPVSRPDTDGPDIDNVCCVPPPDPPPPDD

Secondary structure (DSSP, 8-state):
-------TT-TT--SSSEEEEESBSSSSSBPPTTEEEEEEEE-SSEEEEEEEE-SSSSPEEEEEEEEGGG-----EEEEEEHHHHHH--------

Sequence (95 aa):
MQVLLLPVNYGYLVHDKSLPRVASLDGSTPLAPGTEAWLIWQGKEGMTYLVRNRQGSPATKSLVTLPRDQVKRIEITAYDRIFPALFAPRTRITP